Protein AF-A0A0N8RG73-F1 (afdb_monomer)

Sequence (68 aa):
GLDLLKHPELLELPEHAAMSAGWFWHRAGLNTLADKGDFLTITKRINGGTNGQADRQMLYERALKILA

Structure (mmCIF, N/CA/C/O backbone):
data_AF-A0A0N8RG73-F1
#
_entry.id   AF-A0A0N8RG73-F1
#
loop_
_atom_site.group_PDB
_atom_site.id
_atom_site.type_symbol
_atom_site.label_atom_id
_atom_site.label_alt_id
_atom_site.label_comp_id
_atom_site.label_asym_id
_atom_site.label_entity_id
_atom_site.label_seq_id
_atom_site.pdbx_PDB_ins_code
_atom_site.Cartn_x
_atom_site.Cartn_y
_atom_site.Cartn_z
_atom_site.occupancy
_atom_site.B_iso_or_equiv
_atom_site.auth_seq_id
_atom_site.auth_comp_id
_atom_site.auth_asym_id
_atom_site.auth_atom_id
_atom_site.pdbx_PDB_model_num
ATOM 1 N N . GLY A 1 1 ? -0.971 -6.172 -20.222 1.00 84.81 1 GLY A N 1
ATOM 2 C CA . GLY A 1 1 ? -0.353 -5.474 -19.076 1.00 84.81 1 GLY A CA 1
ATOM 3 C C . GLY A 1 1 ?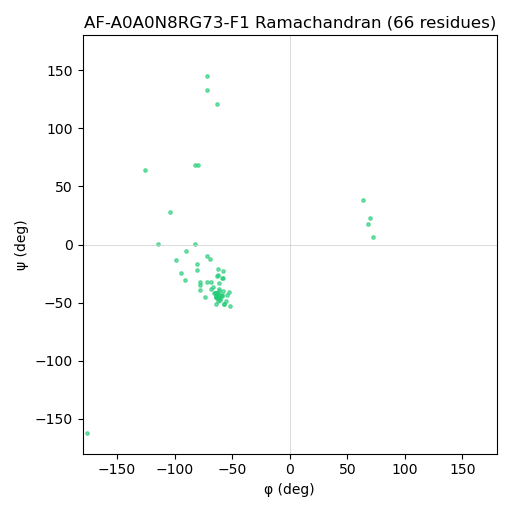 0.871 -4.720 -19.554 1.00 84.81 1 GLY A C 1
ATOM 4 O O . GLY A 1 1 ? 1.311 -4.991 -20.664 1.00 84.81 1 GLY A O 1
ATOM 5 N N . LEU A 1 2 ? 1.385 -3.785 -18.754 1.00 93.06 2 LEU A N 1
ATOM 6 C CA . LEU A 1 2 ? 2.605 -3.022 -19.054 1.00 93.06 2 LEU A CA 1
ATOM 7 C C . LEU A 1 2 ? 3.859 -3.909 -18.915 1.00 93.06 2 LEU A C 1
ATOM 9 O O . LEU A 1 2 ? 3.897 -4.766 -18.029 1.00 93.06 2 LEU A O 1
ATOM 13 N N . ASP A 1 3 ? 4.883 -3.700 -19.752 1.00 96.69 3 ASP A N 1
ATOM 14 C CA . ASP A 1 3 ? 6.184 -4.391 -19.640 1.00 96.69 3 ASP A CA 1
ATOM 15 C C . ASP A 1 3 ? 7.078 -3.697 -18.597 1.00 96.69 3 ASP A C 1
ATOM 17 O O . ASP A 1 3 ? 8.078 -3.056 -18.912 1.00 96.69 3 ASP A O 1
ATOM 21 N N . LEU A 1 4 ? 6.682 -3.805 -17.327 1.00 97.12 4 LEU A N 1
ATOM 22 C CA . LEU A 1 4 ? 7.343 -3.128 -16.204 1.00 97.12 4 LEU A CA 1
ATOM 23 C C . LEU A 1 4 ? 8.714 -3.719 -15.842 1.00 97.12 4 LEU A C 1
ATOM 25 O O . LEU A 1 4 ? 9.431 -3.138 -15.034 1.00 97.12 4 LEU A O 1
ATOM 29 N N . LEU A 1 5 ? 9.082 -4.873 -16.411 1.00 97.44 5 LEU A N 1
ATOM 30 C CA . LEU A 1 5 ? 10.413 -5.454 -16.217 1.00 97.44 5 LEU A CA 1
ATOM 31 C C . LEU A 1 5 ? 11.459 -4.758 -17.087 1.00 97.44 5 LEU A C 1
ATOM 33 O O . LEU A 1 5 ? 12.602 -4.614 -16.660 1.00 97.44 5 LEU A O 1
ATOM 37 N N . LYS A 1 6 ? 11.075 -4.333 -18.295 1.00 98.25 6 LYS A N 1
ATOM 38 C CA . LYS A 1 6 ? 11.951 -3.551 -19.177 1.00 98.25 6 LYS A CA 1
ATOM 39 C C . LYS A 1 6 ? 11.802 -2.051 -18.976 1.00 98.25 6 LYS A C 1
ATOM 41 O O . LYS A 1 6 ? 12.778 -1.337 -19.164 1.00 98.25 6 LYS A O 1
ATOM 46 N N . HIS A 1 7 ? 10.601 -1.613 -18.600 1.00 97.94 7 HIS A N 1
ATOM 47 C CA . HIS A 1 7 ? 10.236 -0.207 -18.466 1.00 97.94 7 HIS A CA 1
ATOM 48 C C . HIS A 1 7 ? 9.671 0.109 -17.069 1.00 97.94 7 HIS A C 1
ATOM 50 O O . HIS A 1 7 ? 8.482 0.424 -16.938 1.00 97.94 7 HIS A O 1
ATOM 56 N N . PRO A 1 8 ? 10.468 -0.032 -15.993 1.00 98.25 8 PRO A N 1
ATOM 57 C CA . PRO A 1 8 ? 10.015 0.257 -14.632 1.00 98.25 8 PRO A CA 1
ATOM 58 C C . PRO A 1 8 ? 9.633 1.729 -14.420 1.00 98.25 8 PRO A C 1
ATOM 60 O O . PRO A 1 8 ? 8.757 2.011 -13.604 1.00 98.25 8 PRO A O 1
ATOM 63 N N . GLU A 1 9 ? 10.220 2.653 -15.182 1.00 98.44 9 GLU A N 1
ATOM 64 C CA . GLU A 1 9 ? 9.926 4.090 -15.167 1.00 98.44 9 GLU A C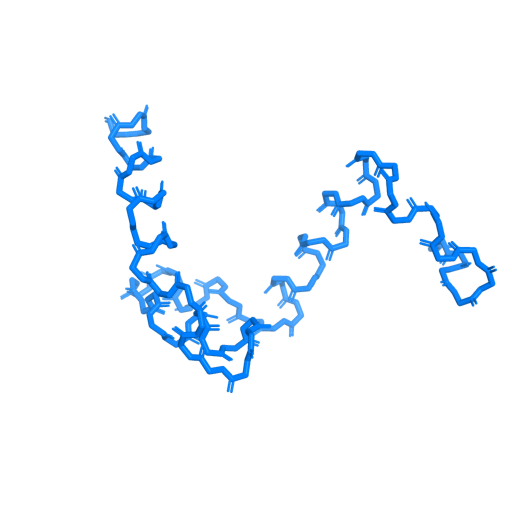A 1
ATOM 65 C C . GLU A 1 9 ? 8.458 4.403 -15.470 1.00 98.44 9 GLU A C 1
ATOM 67 O O . GLU A 1 9 ? 7.934 5.430 -15.045 1.00 98.44 9 GLU A O 1
ATOM 72 N N . LEU A 1 10 ? 7.747 3.492 -16.143 1.00 98.38 10 LEU A N 1
ATOM 73 C CA . LEU A 1 10 ? 6.310 3.629 -16.352 1.00 98.38 10 LEU A CA 1
ATOM 74 C C . LEU A 1 10 ? 5.553 3.735 -15.024 1.00 98.38 10 LEU A C 1
ATOM 76 O O . LEU A 1 10 ? 4.524 4.398 -14.985 1.00 98.38 10 LEU A O 1
ATOM 80 N N . LEU A 1 11 ? 6.056 3.150 -13.930 1.00 98.12 11 LEU A N 1
ATOM 81 C CA . LEU A 1 11 ? 5.452 3.270 -12.598 1.00 98.12 11 LEU A CA 1
ATOM 82 C C . LEU A 1 11 ? 5.572 4.668 -11.981 1.00 98.12 11 LEU A C 1
ATOM 84 O O . LEU A 1 11 ? 4.886 4.939 -10.999 1.00 98.12 11 LEU A O 1
ATOM 88 N N . GLU A 1 12 ? 6.400 5.551 -12.537 1.00 98.00 12 GLU A N 1
ATOM 89 C CA . GLU A 1 12 ? 6.492 6.950 -12.106 1.00 98.00 12 GLU A CA 1
ATOM 90 C C . GLU A 1 12 ? 5.368 7.808 -12.709 1.00 98.00 12 GLU A C 1
ATOM 92 O O . GLU A 1 12 ? 5.064 8.888 -12.201 1.00 98.00 12 GLU A O 1
ATOM 97 N N . LEU A 1 13 ? 4.701 7.322 -13.766 1.00 98.31 13 LEU A N 1
ATOM 98 C CA . LEU A 1 13 ? 3.548 7.998 -14.350 1.00 98.31 13 LEU A CA 1
ATOM 99 C C . LEU A 1 13 ? 2.336 7.878 -13.410 1.00 98.31 13 LEU A C 1
ATOM 101 O O . LEU A 1 13 ? 2.021 6.767 -12.975 1.00 98.31 13 LEU A O 1
ATOM 105 N N . PRO A 1 14 ? 1.593 8.972 -13.136 1.00 98.31 14 PRO A N 1
ATOM 106 C CA . PRO A 1 14 ? 0.533 8.981 -12.123 1.00 98.31 14 PRO A CA 1
ATOM 107 C C . PRO A 1 14 ? -0.510 7.867 -12.269 1.00 98.31 14 PRO A C 1
ATOM 109 O O . PRO A 1 14 ? -0.912 7.248 -11.285 1.00 98.31 14 PRO A O 1
ATOM 112 N N . GLU A 1 15 ? -0.928 7.580 -13.502 1.00 97.81 15 GLU A N 1
ATOM 113 C CA . GLU A 1 15 ? -1.918 6.542 -13.791 1.00 97.81 15 GLU A CA 1
ATOM 114 C C . GLU A 1 15 ? -1.409 5.149 -13.389 1.00 97.81 15 GLU A C 1
ATOM 116 O O . GLU A 1 15 ? -2.098 4.370 -12.731 1.00 97.81 15 GLU A O 1
ATOM 121 N N . HIS A 1 16 ? -0.170 4.835 -13.752 1.00 98.19 16 HIS A N 1
ATOM 122 C CA . HIS A 1 16 ? 0.434 3.527 -13.524 1.00 98.19 16 HIS A CA 1
ATOM 123 C C . HIS A 1 16 ? 0.896 3.361 -12.070 1.00 98.19 16 HIS A C 1
ATOM 125 O O . HIS A 1 16 ? 0.777 2.268 -11.507 1.00 98.19 16 HIS A O 1
ATOM 131 N N . ALA A 1 17 ? 1.327 4.449 -11.427 1.00 98.25 17 ALA A N 1
ATOM 132 C CA . ALA A 1 17 ? 1.571 4.509 -9.990 1.00 98.25 17 ALA A CA 1
ATOM 133 C C . ALA A 1 17 ? 0.305 4.125 -9.205 1.00 98.25 17 ALA A C 1
ATOM 135 O O . ALA A 1 17 ? 0.333 3.215 -8.375 1.00 98.25 17 ALA A O 1
ATOM 136 N N . ALA A 1 18 ? -0.835 4.749 -9.524 1.00 98.44 18 ALA A N 1
ATOM 137 C CA . ALA A 1 18 ? -2.109 4.443 -8.878 1.00 98.44 18 ALA A CA 1
ATOM 138 C C . ALA A 1 18 ? -2.555 2.992 -9.136 1.00 98.44 18 ALA A C 1
ATOM 140 O O . ALA A 1 18 ? -2.939 2.284 -8.201 1.00 98.44 18 ALA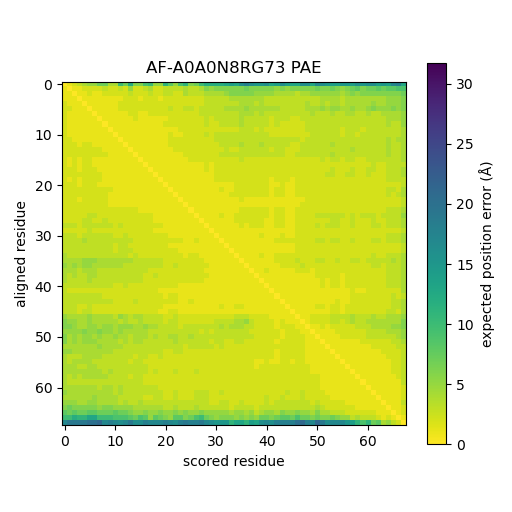 A O 1
ATOM 141 N N . MET A 1 19 ? -2.450 2.517 -10.383 1.00 98.12 19 MET A N 1
ATOM 142 C CA . MET A 1 19 ? -2.811 1.138 -10.734 1.00 98.12 19 MET A CA 1
ATOM 143 C C . MET A 1 19 ? -1.946 0.099 -10.016 1.00 98.12 19 MET A C 1
ATOM 145 O O . MET A 1 19 ? -2.472 -0.893 -9.513 1.00 98.12 19 MET A O 1
ATOM 149 N N . SER A 1 20 ? -0.632 0.309 -9.944 1.00 98.31 20 SER A N 1
ATOM 150 C CA . SER A 1 20 ? 0.281 -0.625 -9.276 1.00 98.31 20 SER A CA 1
ATOM 151 C C . SER A 1 20 ? 0.074 -0.656 -7.759 1.00 98.31 20 SER A C 1
ATOM 153 O O . SER A 1 20 ? 0.073 -1.742 -7.173 1.00 98.31 20 SER A O 1
ATOM 155 N N . ALA A 1 21 ? -0.201 0.494 -7.131 1.00 98.44 21 ALA A N 1
ATOM 156 C CA . ALA A 1 21 ? -0.577 0.567 -5.721 1.00 98.44 21 ALA A CA 1
ATOM 157 C C . ALA A 1 21 ? -1.882 -0.203 -5.442 1.00 98.44 21 ALA A C 1
ATOM 159 O O . ALA A 1 21 ? -1.931 -1.019 -4.518 1.00 98.44 21 ALA A O 1
ATOM 160 N N . GLY A 1 22 ? -2.912 -0.013 -6.277 1.00 98.38 22 GLY A N 1
ATOM 161 C CA . GLY A 1 22 ? -4.174 -0.756 -6.187 1.00 98.38 22 GLY A CA 1
ATOM 162 C C . GLY A 1 22 ? -3.998 -2.263 -6.413 1.00 98.38 22 GLY A C 1
ATOM 163 O O . GLY A 1 22 ? -4.540 -3.079 -5.662 1.00 98.38 22 GLY A O 1
ATOM 164 N N . TRP A 1 23 ? -3.177 -2.650 -7.394 1.00 98.06 23 TRP A N 1
ATOM 165 C CA . TRP A 1 23 ? -2.831 -4.049 -7.648 1.00 98.06 23 TRP A CA 1
ATOM 166 C C . TRP A 1 23 ? -2.134 -4.688 -6.445 1.00 98.06 23 TRP A C 1
ATOM 168 O O . TRP A 1 23 ? -2.537 -5.773 -6.018 1.00 98.06 23 TRP A O 1
ATOM 178 N N . PHE A 1 24 ? -1.127 -4.021 -5.868 1.00 98.44 24 PHE A N 1
ATOM 179 C CA . PHE A 1 24 ? -0.426 -4.522 -4.686 1.00 98.44 24 PHE A CA 1
ATOM 180 C C . PHE A 1 24 ? -1.396 -4.688 -3.519 1.00 98.44 24 PHE A C 1
ATOM 182 O O . PHE A 1 24 ? -1.404 -5.738 -2.878 1.00 98.44 24 PHE A O 1
ATOM 189 N N . TRP A 1 25 ? -2.241 -3.684 -3.276 1.00 98.62 25 TRP A N 1
ATOM 190 C CA . TRP A 1 25 ? -3.232 -3.698 -2.204 1.00 98.62 25 TRP A CA 1
ATOM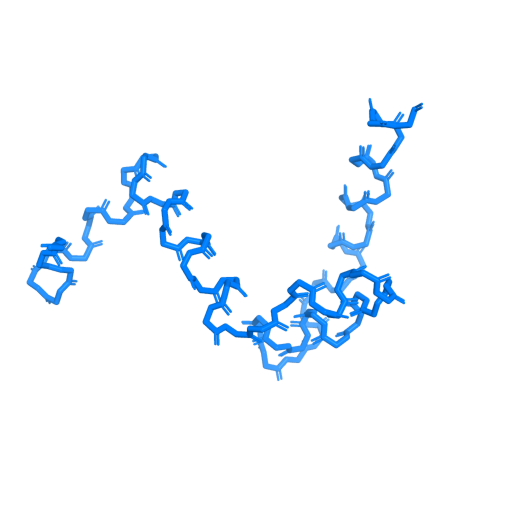 191 C C . TRP A 1 25 ? -4.161 -4.914 -2.291 1.00 98.62 25 TRP A C 1
ATOM 193 O O . TRP A 1 25 ? -4.326 -5.654 -1.314 1.00 98.62 25 TRP A O 1
ATOM 203 N N . HIS A 1 26 ? -4.707 -5.168 -3.483 1.00 98.25 26 HIS A N 1
ATOM 204 C CA . HIS A 1 26 ? -5.543 -6.334 -3.747 1.00 98.25 26 HIS A CA 1
ATOM 205 C C . HIS A 1 26 ? -4.761 -7.647 -3.588 1.00 98.25 26 HIS A C 1
ATOM 207 O O . HIS A 1 26 ? -5.170 -8.531 -2.837 1.00 98.25 26 HIS A O 1
ATOM 213 N N . ARG A 1 27 ? -3.597 -7.767 -4.241 1.00 98.06 27 ARG A N 1
ATOM 214 C CA . ARG A 1 27 ? -2.747 -8.971 -4.216 1.00 98.06 27 ARG A CA 1
ATOM 215 C C . ARG A 1 27 ? -2.258 -9.314 -2.808 1.00 98.06 27 ARG A C 1
ATOM 217 O O . ARG A 1 27 ? -2.102 -10.487 -2.484 1.00 98.06 27 ARG A O 1
ATOM 224 N N . ALA A 1 28 ? -2.015 -8.311 -1.968 1.00 97.94 28 ALA A N 1
ATOM 225 C CA . ALA A 1 28 ? -1.628 -8.475 -0.571 1.00 97.94 28 ALA A CA 1
ATOM 226 C C . ALA A 1 28 ? -2.831 -8.711 0.369 1.00 97.94 28 ALA A C 1
ATOM 228 O O . ALA A 1 28 ? -2.633 -8.890 1.572 1.00 97.94 28 ALA A O 1
ATOM 229 N N . GLY A 1 29 ? -4.066 -8.747 -0.142 1.00 97.69 29 GLY A N 1
ATOM 230 C CA . GLY A 1 29 ? -5.266 -9.055 0.640 1.00 97.69 29 GLY A CA 1
ATOM 231 C C . GLY A 1 29 ? -5.547 -8.028 1.737 1.00 97.69 29 GLY A C 1
ATOM 232 O O . GLY A 1 29 ? -5.901 -8.406 2.854 1.00 97.69 29 GLY A O 1
ATOM 233 N N . LEU A 1 30 ? -5.315 -6.742 1.456 1.00 98.56 30 LEU A N 1
ATOM 234 C CA . LEU A 1 30 ? -5.400 -5.686 2.470 1.00 98.56 30 LEU A CA 1
ATOM 235 C C . LEU A 1 30 ? -6.835 -5.221 2.751 1.00 98.56 30 LEU A C 1
ATOM 237 O O . LEU A 1 30 ? -7.087 -4.759 3.858 1.00 98.56 30 LEU A O 1
ATOM 241 N N . ASN A 1 31 ? -7.785 -5.426 1.826 1.00 98.19 31 ASN A N 1
ATOM 242 C CA . ASN A 1 31 ? -9.208 -5.103 2.035 1.00 98.19 31 ASN A CA 1
ATOM 243 C C . ASN A 1 31 ? -9.749 -5.716 3.331 1.00 98.19 31 ASN A C 1
ATOM 245 O O . ASN A 1 31 ? -10.216 -5.001 4.203 1.00 98.19 31 ASN A O 1
ATOM 249 N N . THR A 1 32 ? -9.579 -7.027 3.516 1.00 97.88 32 THR A N 1
ATOM 250 C CA . THR A 1 32 ? -10.092 -7.728 4.703 1.00 97.88 32 THR A CA 1
ATOM 251 C C . THR A 1 32 ? -9.473 -7.234 6.013 1.00 97.88 32 THR A C 1
ATOM 253 O O . THR A 1 32 ? -10.085 -7.373 7.069 1.00 97.88 32 THR A O 1
ATOM 256 N N . LEU A 1 33 ? -8.252 -6.694 5.976 1.00 98.19 33 LEU A N 1
ATOM 257 C CA . LEU A 1 33 ? -7.633 -6.069 7.147 1.00 98.19 33 LEU A CA 1
ATOM 258 C C . LEU A 1 33 ? -8.200 -4.665 7.376 1.00 98.19 33 LEU A C 1
ATOM 260 O O . LEU A 1 33 ? -8.455 -4.296 8.518 1.00 98.19 33 LEU A O 1
ATOM 264 N N . ALA A 1 34 ? -8.437 -3.911 6.301 1.00 97.50 34 ALA A N 1
ATOM 265 C CA . ALA A 1 34 ? -9.006 -2.570 6.360 1.00 97.50 34 ALA A CA 1
ATOM 266 C C . ALA A 1 34 ? -10.450 -2.592 6.874 1.00 97.50 34 ALA A C 1
ATOM 268 O O . ALA A 1 34 ? -10.774 -1.817 7.768 1.00 97.50 34 ALA A O 1
ATOM 269 N N . ASP A 1 35 ? -11.266 -3.550 6.423 1.00 96.88 35 ASP A N 1
ATOM 270 C CA . ASP A 1 35 ? -12.639 -3.761 6.905 1.00 96.88 35 ASP A CA 1
ATOM 271 C C . ASP A 1 35 ? -12.689 -4.045 8.417 1.00 96.88 35 ASP A C 1
ATOM 273 O O . ASP A 1 35 ? -13.665 -3.732 9.095 1.00 96.88 35 ASP A O 1
ATOM 277 N N . LYS A 1 36 ? -11.616 -4.631 8.964 1.00 97.19 36 LYS A N 1
ATOM 278 C CA . LYS A 1 36 ? -11.449 -4.906 10.400 1.00 97.19 36 LYS A CA 1
ATOM 279 C C . LYS A 1 36 ? -10.783 -3.761 11.165 1.00 97.19 36 LYS A C 1
ATOM 281 O O . LYS A 1 36 ? -10.624 -3.866 12.378 1.00 97.19 36 LYS A O 1
ATOM 286 N N . GLY A 1 37 ? -10.335 -2.712 10.476 1.00 95.19 37 GLY A N 1
ATOM 287 C CA . GLY A 1 37 ? -9.540 -1.633 11.061 1.00 95.19 37 GLY A CA 1
ATOM 288 C C . GLY A 1 37 ? -8.132 -2.050 11.509 1.00 95.19 37 GLY A C 1
ATOM 289 O O . GLY A 1 37 ? -7.513 -1.333 12.293 1.00 95.19 37 GLY A O 1
ATOM 290 N N . ASP A 1 38 ? -7.597 -3.183 11.035 1.00 97.06 38 ASP A N 1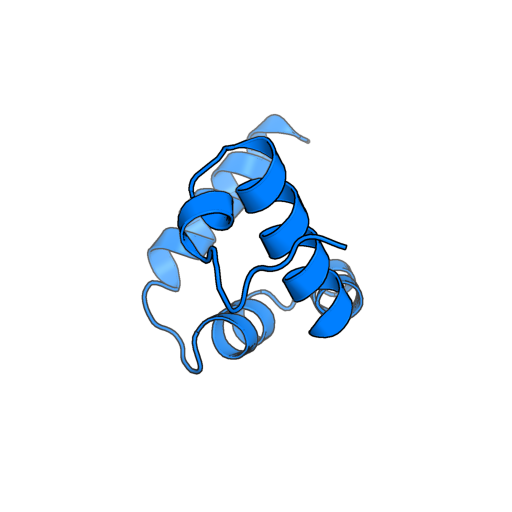
ATOM 291 C CA . ASP A 1 38 ? -6.273 -3.687 11.431 1.00 97.06 38 ASP A CA 1
ATOM 292 C C . ASP A 1 38 ? -5.136 -2.969 10.679 1.00 97.06 38 ASP A C 1
ATOM 294 O O . ASP A 1 38 ? -4.430 -3.517 9.823 1.00 97.06 38 ASP A O 1
ATOM 298 N N . PHE A 1 39 ? -4.974 -1.688 11.004 1.00 96.44 39 PHE A N 1
ATOM 299 C CA . PHE A 1 39 ? -4.025 -0.798 10.347 1.00 96.44 39 PHE A CA 1
ATOM 300 C C . PHE A 1 39 ? -2.561 -1.168 10.635 1.00 96.44 39 PHE A C 1
ATOM 302 O O . PHE A 1 39 ? -1.695 -1.024 9.771 1.00 96.44 39 PHE A O 1
ATOM 309 N N . LEU A 1 40 ? -2.268 -1.704 11.826 1.00 96.94 40 LEU A N 1
ATOM 310 C CA . LEU A 1 40 ? -0.916 -2.141 12.185 1.00 96.94 40 LEU A CA 1
ATOM 311 C C . LEU A 1 40 ? -0.453 -3.304 11.298 1.00 96.94 40 LEU A C 1
ATOM 313 O 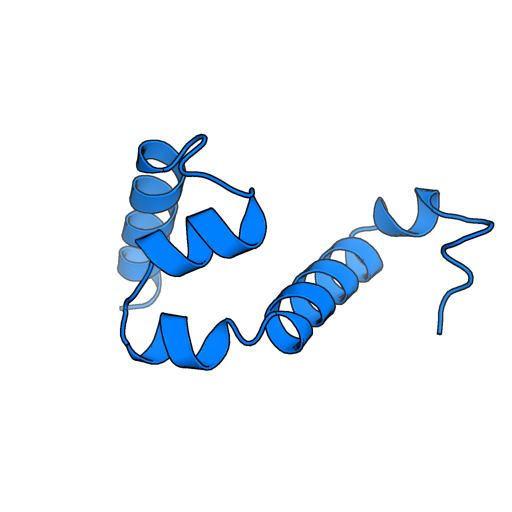O . LEU A 1 40 ? 0.681 -3.294 10.804 1.00 96.94 40 LEU A O 1
ATOM 317 N N . THR A 1 41 ? -1.315 -4.300 11.079 1.00 97.88 41 THR A N 1
ATOM 318 C CA . THR A 1 41 ? -0.991 -5.423 10.193 1.00 97.88 41 THR A CA 1
ATOM 319 C C . THR A 1 41 ? -0.869 -4.965 8.742 1.00 97.88 41 THR A C 1
ATOM 321 O O . THR A 1 41 ? 0.041 -5.423 8.046 1.00 97.88 41 THR A O 1
ATOM 324 N N . ILE A 1 42 ? -1.696 -4.010 8.295 1.00 98.31 42 ILE A N 1
ATOM 325 C CA . ILE A 1 42 ? -1.550 -3.379 6.971 1.00 98.31 42 ILE A CA 1
ATOM 326 C C . ILE A 1 42 ? -0.158 -2.754 6.814 1.00 98.31 42 ILE A C 1
ATOM 328 O O . ILE A 1 42 ? 0.546 -3.078 5.854 1.00 98.31 42 ILE A O 1
ATOM 332 N N . THR A 1 43 ? 0.294 -1.929 7.765 1.00 97.88 43 THR A N 1
ATOM 333 C CA . THR A 1 43 ? 1.626 -1.302 7.692 1.00 97.88 43 THR A CA 1
ATOM 334 C C . THR A 1 43 ? 2.745 -2.336 7.621 1.00 97.88 43 THR A C 1
ATOM 336 O O . THR A 1 43 ? 3.647 -2.198 6.786 1.00 97.88 43 THR A O 1
ATOM 339 N N . LYS A 1 44 ? 2.670 -3.389 8.447 1.00 97.81 44 LYS A N 1
ATOM 340 C CA . LYS A 1 44 ? 3.644 -4.490 8.433 1.00 97.81 44 LYS A CA 1
ATOM 341 C C . LYS A 1 44 ? 3.664 -5.217 7.098 1.00 97.81 44 LYS A C 1
ATOM 343 O O . LYS A 1 44 ? 4.737 -5.553 6.611 1.00 97.81 44 LYS A O 1
ATOM 348 N N . ARG A 1 45 ? 2.504 -5.440 6.482 1.00 97.62 45 ARG A N 1
ATOM 349 C CA . ARG A 1 45 ? 2.416 -6.144 5.200 1.00 97.62 45 ARG A CA 1
ATOM 350 C C . ARG A 1 45 ? 2.936 -5.312 4.029 1.00 97.62 45 ARG A C 1
ATOM 352 O O . ARG A 1 45 ? 3.500 -5.883 3.103 1.00 97.62 45 ARG A O 1
ATOM 359 N N . ILE A 1 46 ? 2.781 -3.989 4.088 1.00 97.75 46 ILE A N 1
ATOM 360 C CA . ILE A 1 46 ? 3.321 -3.069 3.078 1.00 97.75 46 ILE A CA 1
ATOM 361 C C . ILE A 1 46 ? 4.847 -2.930 3.215 1.00 97.75 46 ILE A C 1
ATOM 363 O O . ILE A 1 46 ? 5.546 -2.981 2.211 1.00 97.75 46 ILE A O 1
ATOM 367 N N . ASN A 1 47 ? 5.375 -2.762 4.435 1.00 95.12 47 ASN A N 1
ATOM 368 C CA . ASN A 1 47 ? 6.775 -2.343 4.640 1.00 95.12 47 ASN A CA 1
ATOM 369 C C . ASN A 1 47 ? 7.680 -3.391 5.305 1.00 95.12 47 ASN A C 1
ATOM 371 O O . ASN A 1 47 ? 8.839 -3.098 5.584 1.00 95.12 47 ASN A O 1
ATOM 375 N N . GLY A 1 48 ? 7.163 -4.574 5.642 1.00 95.31 48 GLY A N 1
ATOM 376 C CA . GLY A 1 48 ? 7.902 -5.604 6.384 1.00 95.31 48 GLY A CA 1
ATOM 377 C C . GLY A 1 48 ? 8.129 -5.289 7.871 1.00 95.31 48 GLY A C 1
ATOM 378 O O . GLY A 1 48 ? 8.834 -6.026 8.551 1.00 95.31 48 GLY A O 1
ATOM 379 N N . GLY A 1 49 ? 7.540 -4.212 8.396 1.00 95.94 49 GLY A N 1
ATOM 380 C CA . GLY A 1 49 ? 7.729 -3.741 9.769 1.00 95.94 49 GLY A CA 1
ATOM 381 C C . GLY A 1 49 ? 6.845 -2.534 10.079 1.00 95.94 49 GLY A C 1
ATOM 382 O O . GLY A 1 49 ? 5.884 -2.261 9.367 1.00 95.94 49 GLY A O 1
ATOM 383 N N . THR A 1 50 ? 7.158 -1.785 11.133 1.00 96.94 50 THR A N 1
ATOM 384 C CA . THR A 1 50 ? 6.355 -0.628 11.584 1.00 96.94 50 THR A CA 1
ATOM 385 C C . THR A 1 50 ? 6.989 0.716 11.220 1.00 96.94 50 THR A C 1
ATOM 387 O O . THR A 1 50 ? 6.785 1.717 11.907 1.00 96.94 50 THR A O 1
ATOM 390 N N . ASN A 1 51 ? 7.776 0.749 10.142 1.00 96.94 51 ASN A N 1
ATOM 391 C CA . ASN A 1 51 ? 8.475 1.953 9.696 1.00 96.94 51 ASN A CA 1
ATOM 392 C C . ASN A 1 51 ? 7.465 3.048 9.308 1.00 96.94 51 ASN A C 1
ATOM 394 O O . ASN A 1 51 ? 6.616 2.854 8.429 1.00 96.94 51 ASN A O 1
ATOM 398 N N . GLY A 1 52 ? 7.551 4.196 9.987 1.00 97.06 52 GLY A N 1
ATOM 399 C CA . GLY A 1 52 ? 6.645 5.331 9.782 1.00 97.06 52 GLY A CA 1
ATOM 400 C C . GLY A 1 52 ? 5.206 5.094 10.263 1.00 97.06 52 GLY A C 1
ATOM 401 O O . GLY A 1 52 ? 4.293 5.733 9.753 1.00 97.06 52 GLY A O 1
ATOM 402 N N . GLN A 1 53 ? 4.965 4.165 11.201 1.00 96.38 53 GLN A N 1
ATOM 403 C CA . GLN A 1 53 ? 3.607 3.843 11.676 1.00 96.38 53 GLN A CA 1
ATOM 404 C C . GLN A 1 53 ? 2.837 5.073 12.181 1.00 96.38 53 GLN A C 1
ATOM 406 O O . GLN A 1 53 ? 1.660 5.217 11.859 1.00 96.38 53 GLN A O 1
ATOM 411 N N . ALA A 1 54 ? 3.484 5.948 12.956 1.00 97.00 54 ALA A N 1
ATOM 412 C CA . ALA A 1 54 ? 2.838 7.138 13.509 1.00 97.00 54 ALA A CA 1
ATOM 413 C C . ALA A 1 54 ? 2.377 8.099 12.400 1.00 97.00 54 ALA A C 1
ATOM 415 O O . ALA A 1 54 ? 1.225 8.528 12.392 1.00 97.00 54 ALA A O 1
ATOM 416 N N . ASP A 1 55 ? 3.234 8.351 11.408 1.00 98.00 55 ASP A N 1
ATOM 417 C CA . ASP A 1 55 ? 2.911 9.229 10.278 1.00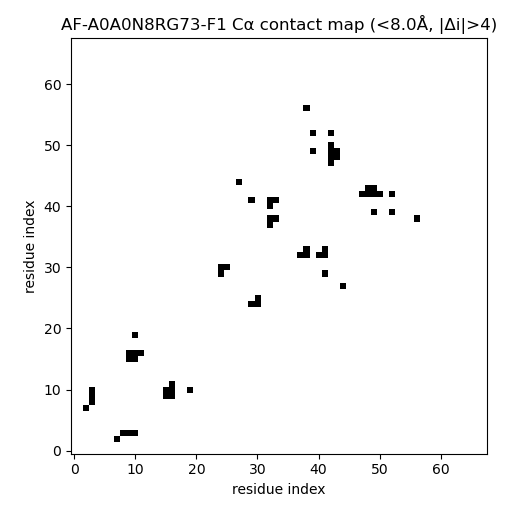 98.00 55 ASP A CA 1
ATOM 418 C C . ASP A 1 55 ? 1.768 8.660 9.430 1.00 98.00 55 ASP A C 1
ATOM 420 O O . ASP A 1 55 ? 0.845 9.378 9.042 1.00 98.00 55 ASP A O 1
ATOM 424 N N . ARG A 1 56 ? 1.784 7.342 9.189 1.00 97.38 56 ARG A N 1
ATOM 425 C CA . ARG A 1 56 ? 0.705 6.634 8.482 1.00 97.38 56 ARG A CA 1
ATOM 426 C C . ARG A 1 56 ? -0.628 6.767 9.216 1.00 97.38 56 ARG A C 1
ATOM 428 O O . ARG A 1 56 ? -1.644 7.023 8.575 1.00 97.38 56 ARG A O 1
ATOM 435 N N . GLN A 1 57 ? -0.615 6.621 10.542 1.00 96.69 57 GLN A N 1
ATOM 436 C CA . GLN A 1 57 ? -1.805 6.751 11.381 1.00 96.69 57 GLN A CA 1
ATOM 437 C C . GLN A 1 57 ? -2.369 8.178 11.327 1.00 96.69 57 GLN A C 1
ATOM 439 O O . GLN A 1 57 ? -3.563 8.359 11.100 1.00 96.69 57 GLN A O 1
ATOM 444 N N . MET A 1 58 ? -1.506 9.192 11.435 1.00 97.56 58 MET A N 1
ATOM 445 C CA . MET A 1 58 ? -1.902 10.599 11.327 1.00 97.56 58 MET A CA 1
ATOM 446 C C . MET A 1 58 ? -2.556 10.916 9.970 1.00 97.56 58 MET A C 1
ATOM 448 O O . MET A 1 58 ? -3.578 11.604 9.916 1.00 97.56 58 MET A O 1
ATOM 452 N N . LEU A 1 59 ? -1.988 10.416 8.866 1.00 97.06 59 LEU A N 1
ATOM 453 C CA . LEU A 1 59 ? -2.561 10.599 7.528 1.00 97.06 59 LEU A CA 1
ATOM 454 C C . LEU A 1 59 ? -3.921 9.906 7.391 1.00 97.06 59 LEU A C 1
ATOM 456 O O . LEU A 1 59 ? -4.847 10.494 6.831 1.00 97.06 59 LEU A O 1
ATOM 460 N N . TYR A 1 60 ? -4.056 8.691 7.928 1.00 95.31 60 TYR A N 1
ATOM 461 C CA . TYR A 1 60 ? -5.313 7.947 7.921 1.00 95.31 60 TYR A CA 1
ATOM 462 C C . TYR A 1 60 ? -6.418 8.680 8.693 1.00 95.31 60 TYR A C 1
ATOM 464 O O . TYR A 1 60 ? -7.500 8.909 8.156 1.00 95.31 60 TYR A O 1
ATOM 472 N N . GLU A 1 61 ? -6.132 9.139 9.911 1.00 95.50 61 GLU A N 1
ATOM 473 C CA . GLU A 1 61 ? -7.087 9.905 10.720 1.00 95.50 61 GLU A CA 1
ATOM 474 C C . GLU A 1 61 ? -7.497 11.217 10.050 1.00 95.50 61 GLU A C 1
ATOM 476 O O . GLU A 1 61 ? -8.664 11.610 10.099 1.00 95.50 61 GLU A O 1
ATOM 481 N N . ARG A 1 62 ? -6.552 11.900 9.393 1.00 96.81 62 ARG A N 1
ATOM 482 C CA . ARG A 1 62 ? -6.857 13.099 8.610 1.00 96.81 62 ARG A CA 1
ATOM 483 C C . ARG A 1 62 ? -7.776 12.780 7.431 1.00 96.81 62 ARG A C 1
ATOM 485 O O . ARG A 1 62 ? -8.689 13.558 7.182 1.00 96.81 62 ARG A O 1
ATOM 492 N N . ALA A 1 63 ? -7.552 11.671 6.727 1.00 95.44 63 ALA A N 1
ATOM 493 C CA . ALA A 1 63 ? -8.405 11.251 5.618 1.00 95.44 63 ALA A CA 1
ATOM 494 C C . ALA A 1 63 ? -9.829 10.915 6.094 1.00 95.44 63 ALA A C 1
ATOM 496 O O . ALA A 1 63 ? -10.792 11.399 5.505 1.00 95.44 63 ALA A O 1
ATOM 497 N N . LEU A 1 64 ? -9.969 10.172 7.200 1.00 94.06 64 LEU A N 1
ATOM 498 C CA . LEU A 1 64 ? -11.275 9.845 7.783 1.00 94.06 64 LEU A CA 1
ATOM 499 C C . LEU A 1 64 ? -12.090 11.093 8.138 1.00 94.06 64 LEU A C 1
ATOM 501 O O . LEU A 1 64 ? -13.283 11.127 7.871 1.0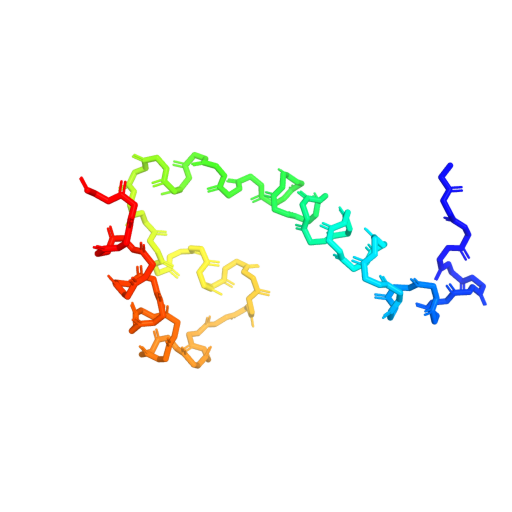0 94.06 64 LEU A O 1
ATOM 505 N N . LYS A 1 65 ? -11.454 12.141 8.676 1.00 95.88 65 LYS A N 1
ATOM 506 C CA . LYS A 1 65 ? -12.131 13.408 9.018 1.00 95.88 65 LYS A CA 1
ATOM 507 C C . LYS A 1 65 ? -12.735 14.146 7.820 1.00 95.88 65 LYS A C 1
ATOM 509 O O . LYS A 1 65 ? -13.571 15.013 8.028 1.00 95.88 65 LYS A O 1
ATOM 514 N N . ILE A 1 66 ? -12.265 13.870 6.604 1.00 96.12 66 ILE A N 1
ATOM 515 C CA . ILE A 1 66 ? -12.771 14.494 5.372 1.00 96.12 66 ILE A CA 1
ATOM 516 C C . ILE A 1 66 ? -13.854 13.632 4.708 1.00 96.12 66 ILE A C 1
ATOM 518 O O . ILE A 1 66 ? -14.661 14.154 3.947 1.00 96.12 66 ILE A O 1
ATOM 522 N N . LEU A 1 67 ? -13.853 12.321 4.968 1.00 89.56 67 LEU A N 1
ATOM 523 C CA . LEU A 1 67 ? -14.770 11.356 4.352 1.00 89.56 67 LEU A CA 1
ATOM 524 C C . LEU A 1 67 ? -15.975 10.991 5.236 1.00 89.56 67 LEU A C 1
ATOM 526 O O . LEU A 1 67 ? -16.898 10.351 4.736 1.00 89.56 67 LEU A O 1
ATOM 530 N N . ALA A 1 68 ? -15.938 11.349 6.521 1.00 66.44 68 ALA A N 1
ATOM 531 C CA . ALA A 1 68 ? -17.051 11.234 7.464 1.00 66.44 68 ALA A CA 1
ATOM 532 C C . ALA A 1 68 ? -18.011 12.424 7.337 1.00 66.44 68 ALA A C 1
ATOM 534 O O . ALA A 1 68 ? -19.233 12.186 7.455 1.00 66.44 68 ALA A O 1
#

InterPro domains:
  IPR023346 Lysozyme-like domain superfamily [SSF53955] (1-67)

Foldseek 3Di:
DDPCVVPVVVCVPPVNVVVVVVVLCVVLVVVVCVVVVVVLVVCCSVPVHCVCVVVVVVVVVVVVVVVD

Organism: NCBI:txid129137

Radius of gyration: 14.11 Å; Cα contacts (8 Å, |Δi|>4): 31; chains: 1; bounding box: 29×24×33 Å

pLDDT: mean 96.56, std 4.23, range [66.44, 98.62]

Mean predicted aligned error: 2.65 Å

Secondary structure (DSSP, 8-state):
---TTT-GGGGGSHHHHHHHHHHHHHHTT-HHHHTTT-HHHHHHHHHSS-TTHHHHHHHHHHHHHHH-

Solvent-accessible surface area (backbone atoms only — not comparable to full-atom values): 4108 Å² total; per-residue (Å²): 133,83,67,50,88,84,41,54,70,54,48,73,40,69,70,44,35,53,51,52,51,53,4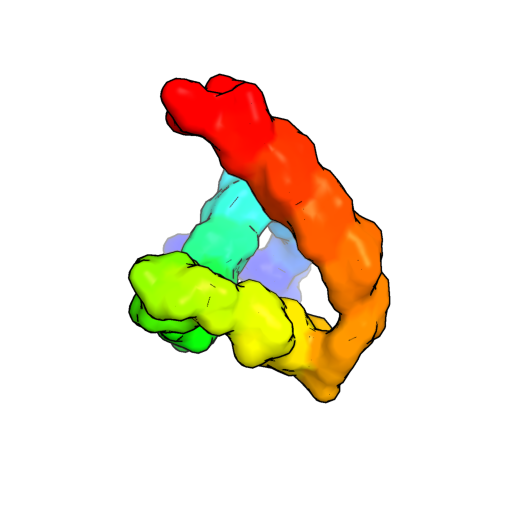8,49,41,58,77,69,56,39,62,72,34,56,80,68,64,40,57,69,62,48,44,27,71,76,69,79,36,69,83,62,49,69,64,53,49,53,53,51,55,56,51,49,71,76,74,110